Protein AF-A0A950XZK7-F1 (afdb_monomer_lite)

Sequence (138 aa):
MLTFIGFLEELERSHQTVVIPKDEVERLVRRFGPAVRQMGLWRHSTDGSLELSTSNIAAAARLVGDSVLTAAIEELKSPTEFLGVFDRSGCATLQLVEQLGRLNREHFERRVQRFQDTRDPVEADRLWNEISLELFGA

Secondary structure (DSSP, 8-state):
---HHHHHHHHHHTT-EEEEPHHHHHHHHHHH-GGGGGSSEE-TTTT--EEEEHHHHHHHHHHH--HHHHHHHHT-SSGGGHHHHHHH-SHHHHHHHHHHHHHHHHHHHHHHHHHHH---HHHHHHHHHHHHHHHH--

pLDDT: mean 78.77, std 12.73, range [45.28, 95.19]

Radius of gyration: 15.59 Å; chains: 1; bounding box: 36×33×42 Å

Foldseek 3Di:
DADLVRVLVVLLVVQDKQKAFQVLLVVCCVVLNPLLQLLAAQLVVPRRIGIHGSNQLSVLLVVLVDPQLSVQSVPDPDSVSVSVSCVRDDPSVNSSSVSSNVVNVVVLVVLVVCLVPDPDVVSVVVSVVVNCCRVPSD

Structure (mmCIF, N/CA/C/O backbone):
data_AF-A0A950XZK7-F1
#
_entry.id   AF-A0A950XZK7-F1
#
loop_
_atom_site.group_PDB
_atom_site.id
_atom_site.type_symbol
_atom_site.label_atom_id
_atom_site.label_alt_id
_atom_site.label_comp_id
_atom_site.label_asym_id
_atom_site.label_entity_id
_atom_site.label_seq_id
_atom_site.pdbx_PDB_ins_code
_atom_site.Cartn_x
_atom_site.Cartn_y
_atom_site.Cartn_z
_atom_site.occupancy
_atom_site.B_iso_or_equiv
_atom_site.auth_seq_id
_atom_site.auth_comp_id
_atom_site.auth_asym_id
_atom_site.auth_atom_id
_atom_site.pdbx_PDB_model_num
ATOM 1 N N . MET A 1 1 ? -15.809 23.367 -0.367 1.00 45.28 1 MET A N 1
ATOM 2 C CA . MET A 1 1 ? -15.695 22.019 0.224 1.00 45.28 1 MET A CA 1
ATOM 3 C C . MET A 1 1 ? -15.626 21.037 -0.924 1.00 45.28 1 MET A C 1
ATOM 5 O O . MET A 1 1 ? -16.490 21.108 -1.790 1.00 45.28 1 MET A O 1
ATOM 9 N N . LEU A 1 2 ? -14.583 20.213 -0.978 1.00 49.81 2 LEU A N 1
ATOM 10 C CA . LEU A 1 2 ? -14.492 19.113 -1.938 1.00 49.81 2 LEU A CA 1
ATOM 11 C C . LEU A 1 2 ? -15.389 17.969 -1.454 1.00 49.81 2 LEU A C 1
ATOM 13 O O . LEU A 1 2 ? -15.499 17.744 -0.252 1.00 49.81 2 LEU A O 1
ATOM 17 N N . THR A 1 3 ? -16.049 17.281 -2.379 1.00 59.88 3 THR A N 1
ATOM 18 C CA . THR A 1 3 ? -16.722 16.008 -2.088 1.00 59.88 3 THR A CA 1
ATOM 19 C C . THR A 1 3 ? -15.666 14.918 -1.878 1.00 59.88 3 THR A C 1
ATOM 21 O O . THR A 1 3 ? -14.549 15.071 -2.369 1.00 59.88 3 THR A O 1
ATOM 24 N N . PHE A 1 4 ? -15.996 13.802 -1.215 1.00 56.53 4 PHE A N 1
ATOM 25 C CA . PHE A 1 4 ? -15.118 12.620 -1.111 1.00 56.53 4 PHE A CA 1
ATOM 26 C C . PHE A 1 4 ? -14.447 12.263 -2.429 1.00 56.53 4 PHE A C 1
ATOM 28 O O . PHE A 1 4 ? -13.239 12.086 -2.500 1.00 56.53 4 PHE A O 1
ATOM 35 N N . ILE A 1 5 ? -15.240 12.218 -3.498 1.00 58.41 5 ILE A N 1
ATOM 36 C CA . ILE A 1 5 ? -14.757 11.903 -4.837 1.00 58.41 5 ILE A CA 1
ATOM 37 C C . ILE A 1 5 ? -13.725 12.944 -5.288 1.00 58.41 5 ILE A C 1
ATOM 39 O O . ILE A 1 5 ? -12.655 12.546 -5.728 1.00 58.41 5 ILE A O 1
ATOM 43 N N . GLY A 1 6 ? -13.988 14.240 -5.087 1.00 56.84 6 GLY A N 1
ATOM 44 C CA . GLY A 1 6 ? -13.058 15.312 -5.452 1.00 56.84 6 GLY A CA 1
ATOM 45 C C . GLY A 1 6 ? -11.774 15.341 -4.615 1.00 56.84 6 GLY A C 1
ATOM 46 O O . GLY A 1 6 ? -10.699 15.544 -5.165 1.00 56.84 6 GLY A O 1
ATOM 47 N N . PHE A 1 7 ? -11.860 15.089 -3.306 1.00 62.47 7 PHE A N 1
ATOM 48 C CA . PHE A 1 7 ? -10.687 14.996 -2.432 1.00 62.47 7 PHE A CA 1
ATOM 49 C C . PHE A 1 7 ? -9.824 13.775 -2.774 1.00 62.47 7 PHE A C 1
ATOM 51 O O . PHE A 1 7 ? -8.607 13.883 -2.910 1.00 62.47 7 PHE A O 1
ATOM 58 N N . LEU A 1 8 ? -10.456 12.619 -2.986 1.00 57.97 8 LEU A N 1
ATOM 59 C CA . LEU A 1 8 ? -9.758 11.407 -3.400 1.00 57.97 8 LEU A CA 1
ATOM 60 C C . LEU A 1 8 ? -9.138 11.535 -4.796 1.00 57.97 8 LEU A C 1
ATOM 62 O O . LEU A 1 8 ? -8.049 11.019 -5.007 1.00 57.97 8 LEU A O 1
ATOM 66 N N . GLU A 1 9 ? -9.790 12.228 -5.731 1.00 62.16 9 GLU A N 1
ATOM 67 C CA . GLU A 1 9 ? -9.237 12.508 -7.064 1.00 62.16 9 GLU A CA 1
ATOM 68 C C . GLU A 1 9 ? -8.031 13.456 -7.005 1.00 62.16 9 GLU A C 1
ATOM 70 O O . GLU A 1 9 ? -7.076 13.302 -7.767 1.00 62.16 9 GLU A O 1
ATOM 75 N N . GLU A 1 10 ? -8.042 14.431 -6.097 1.00 62.66 10 GLU A N 1
ATOM 76 C CA . GLU A 1 10 ? -6.906 15.328 -5.874 1.00 62.66 10 GLU A CA 1
ATOM 77 C C . GLU A 1 10 ? -5.730 14.595 -5.206 1.00 62.66 10 GLU A C 1
ATOM 79 O O . GLU A 1 10 ? -4.573 14.772 -5.601 1.00 62.66 10 GLU A O 1
ATOM 84 N N . LEU A 1 11 ? -6.018 13.680 -4.276 1.00 58.53 11 LEU A N 1
ATOM 85 C CA . LEU A 1 11 ? -5.012 12.801 -3.683 1.00 58.53 11 LEU A CA 1
ATOM 86 C C . LEU A 1 11 ? -4.449 11.783 -4.679 1.00 58.53 11 LEU A C 1
ATOM 88 O O . LEU A 1 11 ? -3.235 11.596 -4.725 1.00 58.53 11 LEU A O 1
ATOM 92 N N . GLU A 1 12 ? -5.292 11.179 -5.515 1.00 55.12 12 GLU A N 1
ATOM 93 C CA . GLU A 1 12 ? -4.875 10.253 -6.572 1.00 55.12 12 GLU A CA 1
ATOM 94 C C . GLU A 1 12 ? -3.903 10.926 -7.553 1.00 55.12 12 GLU A C 1
ATOM 96 O O . GLU A 1 12 ? -2.909 10.322 -7.955 1.00 55.12 12 GLU A O 1
ATOM 101 N N . ARG A 1 13 ? -4.121 12.210 -7.868 1.00 58.66 13 ARG A N 1
ATOM 102 C CA . ARG A 1 13 ? -3.225 13.004 -8.729 1.00 58.66 13 ARG A CA 1
ATOM 103 C C . ARG A 1 13 ? -1.903 13.392 -8.072 1.00 58.66 13 ARG A C 1
ATOM 105 O O . ARG A 1 13 ? -0.945 13.675 -8.786 1.00 58.66 13 ARG A O 1
ATOM 112 N N . SER A 1 14 ? -1.838 13.439 -6.744 1.00 59.28 14 SER A N 1
ATOM 113 C CA . SER A 1 14 ? -0.641 13.901 -6.028 1.00 59.28 14 SER A CA 1
ATOM 114 C C . SER A 1 14 ? 0.387 12.796 -5.758 1.00 59.28 14 SER A C 1
ATOM 116 O O . SER A 1 14 ? 1.459 13.103 -5.240 1.00 59.28 14 SER A O 1
ATOM 118 N N . HIS A 1 15 ? 0.098 11.534 -6.124 1.00 62.44 15 HIS A N 1
ATOM 119 C CA . HIS A 1 15 ? 0.959 10.363 -5.873 1.00 62.44 15 HIS A CA 1
ATOM 120 C C . HIS A 1 15 ? 1.445 10.255 -4.416 1.00 62.44 15 HIS A C 1
ATOM 122 O O . HIS A 1 15 ? 2.513 9.711 -4.139 1.00 62.44 15 HIS A O 1
ATOM 128 N N . GLN A 1 16 ? 0.676 10.799 -3.475 1.00 72.19 16 GLN A N 1
ATOM 129 C CA . GLN A 1 16 ? 1.068 10.822 -2.075 1.00 72.19 16 GLN A CA 1
ATOM 130 C C . GLN A 1 16 ? 1.039 9.414 -1.484 1.00 72.19 16 GLN A C 1
ATOM 132 O O . GLN A 1 16 ? 0.131 8.622 -1.744 1.00 72.19 16 GLN A O 1
ATOM 137 N N . THR A 1 17 ? 2.032 9.117 -0.653 1.00 78.81 17 THR A N 1
ATOM 138 C CA . THR A 1 17 ? 2.082 7.874 0.108 1.00 78.81 17 THR A CA 1
ATOM 139 C C . THR A 1 17 ? 1.892 8.147 1.593 1.00 78.81 17 THR A C 1
ATOM 141 O O . THR A 1 17 ? 2.267 9.192 2.128 1.00 78.81 17 THR A O 1
ATOM 144 N N . VAL A 1 18 ? 1.239 7.202 2.261 1.00 81.69 18 VAL A N 1
ATOM 145 C CA . VAL A 1 18 ? 1.094 7.153 3.709 1.00 81.69 18 VAL A CA 1
ATOM 146 C C . VAL A 1 18 ? 2.097 6.143 4.234 1.00 81.69 18 VAL A C 1
ATOM 148 O O . VAL A 1 18 ? 2.027 4.968 3.882 1.00 81.69 18 VAL A O 1
ATOM 151 N N . VAL A 1 19 ? 3.016 6.592 5.084 1.00 86.44 19 VAL A N 1
ATOM 152 C CA . VAL A 1 19 ? 3.992 5.715 5.736 1.00 86.44 19 VAL A CA 1
ATOM 153 C C . VAL A 1 19 ? 3.499 5.392 7.140 1.00 86.44 19 VAL A C 1
ATOM 155 O O . VAL A 1 19 ? 3.366 6.278 7.984 1.00 86.44 19 VAL A O 1
ATOM 158 N N . ILE A 1 20 ? 3.230 4.114 7.390 1.00 87.06 20 ILE A N 1
ATOM 159 C CA . ILE A 1 20 ? 2.876 3.594 8.708 1.00 87.06 20 ILE A CA 1
ATOM 160 C C . ILE A 1 20 ? 4.157 3.068 9.367 1.00 87.06 20 ILE A C 1
ATOM 162 O O . ILE A 1 20 ? 4.784 2.156 8.820 1.00 87.06 20 ILE A O 1
ATOM 166 N N . PRO A 1 21 ? 4.569 3.608 10.528 1.00 89.56 21 PRO A N 1
ATOM 167 C CA . PRO A 1 21 ? 5.781 3.166 11.209 1.00 89.56 21 PRO A CA 1
ATOM 168 C C . PRO A 1 21 ? 5.627 1.742 11.758 1.00 89.56 21 PRO A C 1
ATOM 170 O O . PRO A 1 21 ? 4.521 1.298 12.068 1.00 89.56 21 PRO A O 1
ATOM 173 N N . LYS A 1 22 ? 6.749 1.035 11.924 1.00 91.06 22 LYS A N 1
ATOM 174 C CA . LYS A 1 22 ? 6.796 -0.377 12.337 1.00 91.06 22 LYS A CA 1
ATOM 175 C C . LYS A 1 22 ? 5.931 -0.711 13.549 1.00 91.06 22 LYS A C 1
ATOM 177 O O . LYS A 1 22 ? 5.184 -1.684 13.499 1.00 91.06 22 LYS A O 1
ATOM 182 N N . ASP A 1 23 ? 6.009 0.087 14.610 1.00 89.94 23 ASP A N 1
ATOM 183 C CA . ASP A 1 23 ? 5.258 -0.177 15.843 1.00 89.94 23 ASP A CA 1
ATOM 184 C C . ASP A 1 23 ? 3.744 -0.185 15.584 1.00 89.94 23 ASP A C 1
ATOM 186 O O . ASP A 1 23 ? 3.018 -1.048 16.080 1.00 89.94 23 ASP A O 1
ATOM 190 N N . GLU A 1 24 ? 3.268 0.719 14.725 1.00 88.06 24 GLU A N 1
ATOM 191 C CA . GLU A 1 24 ? 1.869 0.778 14.301 1.00 88.06 24 GLU A CA 1
ATOM 192 C C . GLU A 1 24 ? 1.508 -0.377 13.363 1.00 88.06 24 GLU A C 1
ATOM 194 O O . GLU A 1 24 ? 0.455 -0.994 13.530 1.00 88.06 24 GLU A O 1
ATOM 199 N N . VAL A 1 25 ? 2.397 -0.761 12.439 1.00 89.75 25 VAL A N 1
ATOM 200 C CA . VAL A 1 25 ? 2.205 -1.966 11.613 1.00 89.75 25 VAL A CA 1
ATOM 201 C C . VAL A 1 25 ? 2.040 -3.201 12.499 1.00 89.75 25 VAL A C 1
ATOM 203 O O . VAL A 1 25 ? 1.126 -3.997 12.288 1.00 89.75 25 VAL A O 1
ATOM 206 N N . GLU A 1 26 ? 2.880 -3.371 13.519 1.00 91.31 26 GLU A N 1
ATOM 207 C CA . GLU A 1 26 ? 2.787 -4.497 14.448 1.00 91.31 26 GLU A CA 1
ATOM 208 C C . GLU A 1 26 ? 1.498 -4.466 15.274 1.00 91.31 26 GLU A C 1
ATOM 210 O O . GLU A 1 26 ? 0.865 -5.512 15.455 1.00 91.31 26 GLU A O 1
ATOM 215 N N . ARG A 1 27 ? 1.067 -3.285 15.736 1.00 89.50 27 ARG A N 1
ATOM 216 C CA . ARG A 1 27 ? -0.230 -3.117 16.411 1.00 89.50 27 ARG A CA 1
ATOM 217 C C . ARG A 1 27 ? -1.390 -3.534 15.509 1.00 89.50 27 ARG A C 1
ATOM 219 O O . ARG A 1 27 ? -2.251 -4.301 15.944 1.00 89.50 27 ARG A O 1
ATOM 226 N N . LEU A 1 28 ? -1.398 -3.077 14.258 1.00 87.69 28 LEU A N 1
ATOM 227 C CA . LEU A 1 28 ? -2.425 -3.424 13.279 1.00 87.69 28 LEU A CA 1
ATOM 228 C C . LEU A 1 28 ? -2.402 -4.922 12.952 1.00 87.69 28 LEU A C 1
ATOM 230 O O . LEU A 1 28 ? -3.458 -5.547 12.930 1.00 87.69 28 LEU A O 1
ATOM 234 N N . VAL A 1 29 ? -1.223 -5.533 12.792 1.00 91.00 29 VAL A N 1
ATOM 235 C CA . VAL A 1 29 ? -1.084 -6.982 12.558 1.00 91.00 29 VAL A CA 1
ATOM 236 C C . VAL A 1 29 ? -1.633 -7.799 13.727 1.00 91.00 29 VAL A C 1
ATOM 238 O O . VAL A 1 29 ? -2.308 -8.803 13.505 1.00 91.00 29 VAL A O 1
ATOM 241 N N . ARG A 1 30 ? -1.393 -7.380 14.976 1.00 90.25 30 ARG A N 1
ATOM 242 C CA . ARG A 1 30 ? -1.962 -8.060 16.155 1.00 90.25 30 ARG A CA 1
ATOM 243 C C . ARG A 1 30 ? -3.489 -7.987 16.189 1.00 90.25 30 ARG A C 1
ATOM 245 O O . ARG A 1 30 ? -4.118 -8.907 16.700 1.00 90.25 30 ARG A O 1
ATOM 252 N N . ARG A 1 31 ? -4.075 -6.904 15.670 1.00 86.50 31 ARG A N 1
ATOM 253 C CA . ARG A 1 31 ? -5.522 -6.646 15.715 1.00 86.50 31 ARG A CA 1
ATOM 254 C C . ARG A 1 31 ? -6.288 -7.238 14.531 1.00 86.50 31 ARG A C 1
ATOM 256 O O . ARG A 1 31 ? -7.365 -7.787 14.730 1.00 86.50 31 ARG A O 1
ATOM 263 N N . PHE A 1 32 ? -5.749 -7.114 13.322 1.00 84.75 32 PHE A N 1
ATOM 264 C CA . PHE A 1 32 ? -6.426 -7.452 12.062 1.00 84.75 32 PHE A CA 1
ATOM 265 C C . PHE A 1 32 ? -5.767 -8.620 11.315 1.00 84.75 32 PHE A C 1
ATOM 267 O O . PHE A 1 32 ? -6.266 -9.062 10.284 1.00 84.75 32 PHE A O 1
ATOM 274 N N . GLY A 1 33 ? -4.661 -9.147 11.841 1.00 89.12 33 GLY A N 1
ATOM 275 C CA . GLY A 1 33 ? -3.943 -10.277 11.269 1.00 89.12 33 GLY A CA 1
ATOM 276 C C . GLY A 1 33 ? -2.843 -9.883 10.274 1.00 89.12 33 GLY A C 1
ATOM 277 O O . GLY A 1 33 ? -2.612 -8.707 9.984 1.00 89.12 33 GLY A O 1
ATOM 278 N N . PRO A 1 34 ? -2.124 -10.879 9.726 1.00 91.12 34 PRO A N 1
ATOM 279 C CA . PRO A 1 34 ? -0.940 -10.656 8.894 1.00 91.12 34 PRO A CA 1
ATOM 280 C C . PRO A 1 34 ? -1.233 -9.973 7.549 1.00 91.12 34 PRO A C 1
ATOM 282 O O . PRO A 1 34 ? -0.312 -9.412 6.957 1.00 91.12 34 PRO A O 1
ATOM 285 N N . ALA A 1 35 ? -2.491 -9.972 7.090 1.00 88.81 35 ALA A N 1
ATOM 286 C CA . ALA A 1 35 ? -2.918 -9.336 5.840 1.00 88.81 35 ALA A CA 1
ATOM 287 C C . ALA A 1 35 ? -2.623 -7.825 5.795 1.00 88.81 35 ALA A C 1
ATOM 289 O O . ALA A 1 35 ? -2.421 -7.273 4.719 1.00 88.81 35 ALA A O 1
ATOM 290 N N . VAL A 1 36 ? -2.489 -7.172 6.955 1.00 89.06 36 VAL A N 1
ATOM 291 C CA . VAL A 1 36 ? -2.057 -5.768 7.069 1.00 89.06 36 VAL A CA 1
ATOM 292 C C . VAL A 1 36 ? -0.755 -5.511 6.302 1.00 89.06 36 VAL A C 1
ATOM 294 O O . VAL A 1 36 ? -0.630 -4.504 5.616 1.00 89.06 36 VAL A O 1
ATOM 297 N N . ARG A 1 37 ? 0.206 -6.441 6.334 1.00 91.12 37 ARG A N 1
ATOM 298 C CA . ARG A 1 37 ? 1.495 -6.283 5.634 1.00 91.12 37 ARG A CA 1
ATOM 299 C C . ARG A 1 37 ? 1.375 -6.347 4.112 1.00 91.12 37 ARG A C 1
ATOM 301 O O . ARG A 1 37 ? 2.327 -6.013 3.425 1.00 91.12 37 ARG A O 1
ATOM 308 N N . GLN A 1 38 ? 0.234 -6.794 3.592 1.00 89.88 38 GLN A N 1
AT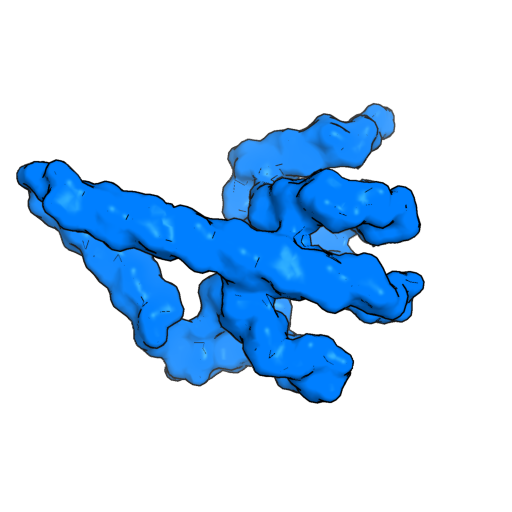OM 309 C CA . GLN A 1 38 ? -0.018 -6.921 2.157 1.00 89.88 38 GLN A CA 1
ATOM 310 C C . GLN A 1 38 ? -0.728 -5.695 1.576 1.00 89.88 38 GLN A C 1
ATOM 312 O O . GLN A 1 38 ? -0.876 -5.609 0.363 1.00 89.88 38 GLN A O 1
ATOM 317 N N . MET A 1 39 ? -1.161 -4.746 2.416 1.00 89.69 39 MET A N 1
ATOM 318 C CA . MET A 1 39 ? -1.903 -3.556 1.982 1.00 89.69 39 MET A CA 1
ATOM 319 C C . MET A 1 39 ? -1.091 -2.618 1.071 1.00 89.69 39 MET A C 1
ATOM 321 O O . MET A 1 39 ? -1.676 -1.783 0.383 1.00 89.69 39 MET A O 1
ATOM 325 N N . GLY A 1 40 ? 0.238 -2.735 1.077 1.00 89.06 40 GLY A N 1
ATOM 326 C CA . GLY A 1 40 ? 1.158 -1.928 0.279 1.00 89.06 40 GLY A CA 1
ATOM 327 C C . GLY A 1 40 ? 2.597 -2.420 0.406 1.00 89.06 40 GLY A C 1
ATOM 328 O O . GLY A 1 40 ? 2.831 -3.589 0.716 1.00 89.06 40 GLY A O 1
ATOM 329 N N . LEU A 1 41 ? 3.562 -1.526 0.192 1.00 89.56 41 LEU A N 1
ATOM 330 C CA . LEU A 1 41 ? 4.983 -1.863 0.221 1.00 89.56 41 LEU A CA 1
ATOM 331 C C . LEU A 1 41 ? 5.467 -2.016 1.667 1.00 89.56 41 LEU A C 1
ATOM 333 O O . LEU A 1 41 ? 5.657 -1.032 2.384 1.00 89.56 41 LEU A O 1
ATOM 337 N N . TRP A 1 42 ? 5.680 -3.259 2.097 1.00 89.94 42 TRP A N 1
ATOM 338 C CA . TRP A 1 42 ? 6.197 -3.555 3.430 1.00 89.94 42 TRP A CA 1
ATOM 339 C C . TRP A 1 42 ? 7.727 -3.625 3.442 1.00 89.94 42 TRP A C 1
ATOM 341 O O . TRP A 1 42 ? 8.345 -4.567 2.938 1.00 89.94 42 TRP A O 1
ATOM 351 N N . ARG A 1 43 ? 8.346 -2.643 4.098 1.00 87.62 43 ARG A N 1
ATOM 352 C CA . ARG A 1 43 ? 9.797 -2.469 4.225 1.00 87.62 43 ARG A CA 1
ATOM 353 C C . ARG A 1 43 ? 10.400 -3.349 5.324 1.00 87.62 43 A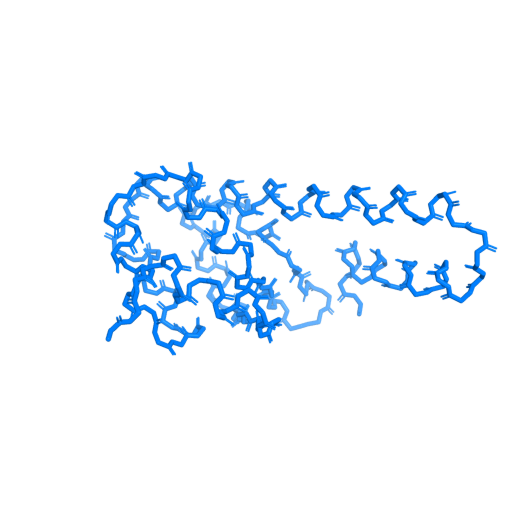RG A C 1
ATOM 355 O O . ARG A 1 43 ? 11.091 -2.883 6.226 1.00 87.62 43 ARG A O 1
ATOM 362 N N . HIS A 1 44 ? 10.123 -4.649 5.268 1.00 82.12 44 HIS A N 1
ATOM 363 C CA . HIS A 1 44 ? 10.508 -5.606 6.312 1.00 82.12 44 HIS A CA 1
ATOM 364 C C . HIS A 1 44 ? 12.023 -5.728 6.538 1.00 82.12 44 HIS A C 1
ATOM 366 O O . HIS A 1 44 ? 12.440 -6.014 7.659 1.00 82.12 44 HIS A O 1
ATOM 372 N N . SER A 1 45 ? 12.827 -5.502 5.496 1.00 80.69 45 SER A N 1
ATOM 373 C CA . SER A 1 45 ? 14.293 -5.600 5.534 1.00 80.69 45 SER A CA 1
ATOM 374 C C . SER A 1 45 ? 14.990 -4.320 6.007 1.00 80.69 45 SER A C 1
ATOM 376 O O . SER A 1 45 ? 16.199 -4.339 6.227 1.00 80.69 45 SER A O 1
ATOM 378 N N . THR A 1 46 ? 14.255 -3.215 6.170 1.00 82.94 46 THR A N 1
ATOM 379 C CA . THR A 1 46 ? 14.809 -1.928 6.611 1.00 82.94 46 THR A CA 1
ATOM 380 C C . THR A 1 46 ? 14.193 -1.499 7.942 1.00 82.94 46 THR A C 1
ATOM 382 O O . THR A 1 46 ? 14.541 -2.046 8.987 1.00 82.94 46 THR A O 1
ATOM 385 N N . ASP A 1 47 ? 13.283 -0.530 7.939 1.00 87.25 47 ASP A N 1
ATOM 386 C CA . ASP A 1 47 ? 12.699 0.037 9.156 1.00 87.25 47 ASP A CA 1
ATOM 387 C C . ASP A 1 47 ? 11.429 -0.692 9.621 1.00 87.25 47 ASP A C 1
ATOM 389 O O . ASP A 1 47 ? 10.948 -0.436 10.723 1.00 87.25 47 ASP A O 1
ATOM 393 N N . GLY A 1 48 ? 10.906 -1.630 8.827 1.00 87.44 48 GLY A N 1
ATOM 394 C CA . GLY A 1 48 ? 9.670 -2.360 9.104 1.00 87.44 48 GLY A CA 1
ATOM 395 C C . GLY A 1 48 ? 8.397 -1.553 8.842 1.00 87.44 48 GLY A C 1
ATOM 396 O O . GLY A 1 48 ? 7.319 -2.010 9.231 1.00 87.44 48 GLY A O 1
ATOM 397 N N . SER A 1 49 ? 8.508 -0.381 8.209 1.00 90.25 49 SER A N 1
ATOM 398 C CA . SER A 1 49 ? 7.371 0.462 7.846 1.00 90.25 49 SER A CA 1
ATOM 399 C C . SER A 1 49 ? 6.532 -0.146 6.721 1.00 90.25 49 SER A C 1
ATOM 401 O O . SER A 1 49 ? 6.966 -1.030 5.976 1.00 90.25 49 SER A O 1
ATOM 403 N N . LEU A 1 50 ? 5.290 0.315 6.618 1.00 89.44 50 LEU A N 1
ATOM 404 C CA . LEU A 1 50 ? 4.374 -0.038 5.543 1.00 89.44 50 LEU A CA 1
ATOM 405 C C . LEU A 1 50 ? 3.979 1.229 4.794 1.00 89.44 50 LEU A C 1
ATOM 407 O O . LEU A 1 50 ? 3.404 2.146 5.377 1.00 89.44 50 LEU A O 1
ATOM 411 N N . GLU A 1 51 ? 4.273 1.259 3.503 1.00 89.38 51 GLU A N 1
ATOM 412 C CA . GLU A 1 51 ? 3.965 2.382 2.630 1.00 89.38 51 GLU A CA 1
ATOM 413 C C . GLU A 1 51 ? 2.712 2.077 1.797 1.00 89.38 51 GLU A C 1
ATOM 415 O O . GLU A 1 51 ? 2.637 1.070 1.090 1.00 89.38 51 GLU A O 1
ATOM 420 N N . LEU A 1 52 ? 1.706 2.945 1.901 1.00 85.44 52 LEU A N 1
ATOM 421 C CA . LEU A 1 52 ? 0.412 2.810 1.235 1.00 85.44 52 LEU A CA 1
ATOM 422 C C . LEU A 1 52 ? 0.195 3.967 0.265 1.00 85.44 52 LEU A C 1
ATOM 424 O O . LEU A 1 52 ? 0.342 5.127 0.640 1.00 85.44 52 LEU A O 1
ATOM 428 N N . SER A 1 53 ? -0.233 3.674 -0.961 1.00 82.88 53 SER A N 1
ATOM 429 C CA . SER A 1 53 ? -0.664 4.729 -1.883 1.00 82.88 53 SER A CA 1
ATOM 430 C C . SER A 1 53 ? -2.017 5.298 -1.456 1.00 82.88 53 SER A C 1
ATOM 432 O O . SER A 1 53 ? -2.973 4.538 -1.261 1.00 82.88 53 SER A O 1
ATOM 434 N N . THR A 1 54 ? -2.144 6.625 -1.399 1.00 76.94 54 THR A N 1
ATOM 435 C CA . THR A 1 54 ? -3.440 7.286 -1.170 1.00 76.94 54 THR A CA 1
ATOM 436 C C . THR A 1 54 ? -4.458 6.935 -2.254 1.00 76.94 54 THR A C 1
ATOM 438 O O . THR A 1 54 ? -5.636 6.771 -1.942 1.00 76.94 54 THR A O 1
ATOM 441 N N . SER A 1 55 ? -4.019 6.707 -3.498 1.00 76.75 55 SER A N 1
ATOM 442 C CA . SER A 1 55 ? -4.890 6.241 -4.587 1.00 76.75 55 SER A CA 1
ATOM 443 C C . SER A 1 55 ? -5.483 4.854 -4.310 1.00 76.75 55 SER A C 1
ATOM 445 O O . SER A 1 55 ? -6.641 4.589 -4.630 1.00 76.75 55 SER A O 1
ATOM 447 N N . ASN A 1 56 ? -4.721 3.964 -3.669 1.00 82.56 56 ASN A N 1
ATOM 448 C CA . ASN A 1 56 ? -5.207 2.633 -3.310 1.00 82.56 56 ASN A CA 1
ATOM 449 C C . ASN A 1 56 ? -6.139 2.700 -2.103 1.00 82.56 56 ASN A C 1
ATOM 451 O O . ASN A 1 56 ? -7.138 1.989 -2.083 1.00 82.56 56 ASN A O 1
ATOM 455 N N . ILE A 1 57 ? -5.867 3.586 -1.140 1.00 80.12 57 ILE A N 1
ATOM 456 C CA . ILE A 1 57 ? -6.779 3.869 -0.021 1.00 80.12 57 ILE A CA 1
ATOM 457 C C . ILE A 1 57 ? -8.122 4.380 -0.553 1.00 80.12 57 ILE A C 1
ATOM 459 O O . ILE A 1 57 ? -9.170 3.855 -0.181 1.00 80.12 57 ILE A O 1
ATOM 463 N N . ALA A 1 58 ? -8.086 5.341 -1.477 1.00 76.00 58 ALA A N 1
ATOM 464 C CA . ALA A 1 58 ? -9.253 5.890 -2.156 1.00 76.00 58 ALA A CA 1
ATOM 465 C C . ALA A 1 58 ? -10.086 4.803 -2.852 1.00 76.00 58 ALA A C 1
ATOM 467 O O . ALA A 1 58 ? -11.295 4.688 -2.637 1.00 76.00 58 ALA A O 1
ATOM 468 N N . ALA A 1 59 ? -9.432 3.990 -3.684 1.00 78.25 59 ALA A N 1
ATOM 469 C CA . ALA A 1 59 ? -10.081 2.925 -4.432 1.00 78.25 59 ALA A CA 1
ATOM 470 C C . ALA A 1 59 ? -10.643 1.836 -3.505 1.00 78.25 59 ALA A C 1
ATOM 472 O O . ALA A 1 59 ? -11.788 1.420 -3.675 1.00 78.25 59 ALA A O 1
ATOM 473 N N . ALA A 1 60 ? -9.884 1.419 -2.488 1.00 81.50 60 ALA A N 1
ATOM 474 C CA . ALA A 1 60 ? -10.326 0.432 -1.511 1.00 81.50 60 ALA A CA 1
ATOM 475 C C . ALA A 1 60 ? -11.545 0.929 -0.722 1.00 81.50 60 ALA A C 1
ATOM 477 O O . ALA A 1 60 ? -12.518 0.196 -0.578 1.00 81.50 60 ALA A O 1
ATOM 478 N N . ALA A 1 61 ? -11.546 2.191 -0.290 1.00 75.81 61 ALA A N 1
ATOM 479 C CA . ALA A 1 61 ? -12.674 2.799 0.409 1.00 75.81 61 ALA A CA 1
ATOM 480 C C . ALA A 1 61 ? -13.957 2.810 -0.434 1.00 75.81 61 ALA A C 1
ATOM 482 O O . ALA A 1 61 ? -15.020 2.417 0.050 1.00 75.81 61 ALA A O 1
ATOM 483 N N . ARG A 1 62 ? -13.850 3.187 -1.718 1.00 74.88 62 ARG A N 1
ATOM 484 C CA . ARG A 1 62 ? -14.977 3.138 -2.668 1.00 74.88 62 ARG A CA 1
ATOM 485 C C . ARG A 1 62 ? -15.530 1.720 -2.830 1.00 74.88 62 ARG A C 1
ATOM 487 O O . ARG A 1 62 ? -16.737 1.559 -2.972 1.00 74.88 62 ARG A O 1
ATOM 494 N N . LEU A 1 63 ? -14.663 0.706 -2.800 1.00 79.62 63 LEU A N 1
ATOM 495 C CA . LEU A 1 63 ? -15.044 -0.704 -2.930 1.00 79.62 63 LEU A CA 1
ATOM 496 C C . LEU A 1 63 ? -15.711 -1.269 -1.671 1.00 79.62 63 LEU A C 1
ATOM 498 O O . LEU A 1 63 ? -16.557 -2.151 -1.791 1.00 79.62 63 LEU A O 1
ATOM 502 N N . VAL A 1 64 ? -15.343 -0.779 -0.484 1.00 77.25 64 VAL A N 1
ATOM 503 C CA . VAL A 1 64 ? -15.978 -1.187 0.779 1.00 77.25 64 VAL A CA 1
ATOM 504 C C . VAL A 1 64 ? -17.409 -0.647 0.875 1.00 77.25 64 VAL A C 1
ATOM 506 O O . VAL A 1 64 ? -18.282 -1.332 1.399 1.00 77.25 64 VAL A O 1
ATOM 509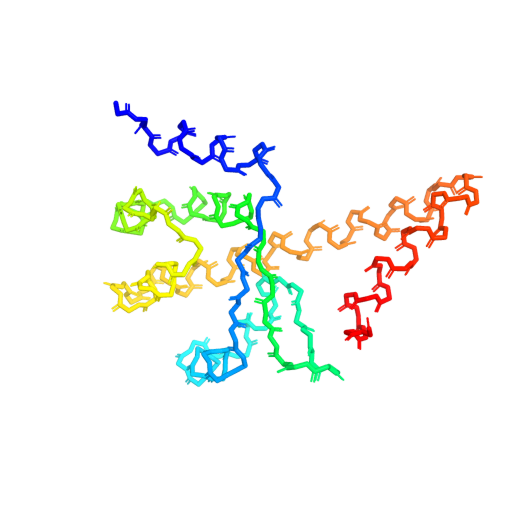 N N . GLY A 1 65 ? -17.678 0.552 0.344 1.00 69.06 65 GLY A N 1
ATOM 510 C CA . GLY A 1 65 ? -19.038 1.107 0.270 1.00 69.06 65 GLY A CA 1
ATOM 511 C C . GLY A 1 65 ? -19.675 1.426 1.631 1.00 69.06 65 GLY A C 1
ATOM 512 O O . GLY A 1 65 ? -20.884 1.638 1.707 1.00 69.06 65 GLY A O 1
ATOM 513 N N . ASP A 1 66 ? -18.879 1.461 2.702 1.00 70.06 66 ASP A N 1
ATOM 514 C CA . ASP A 1 66 ? -19.327 1.777 4.057 1.00 70.06 66 ASP A CA 1
ATOM 515 C C . ASP A 1 66 ? -19.299 3.297 4.282 1.00 70.06 66 ASP A C 1
ATOM 517 O O . ASP A 1 66 ? -18.267 3.954 4.111 1.00 70.06 66 ASP A O 1
ATOM 521 N N . SER A 1 67 ? -20.440 3.873 4.665 1.00 66.69 67 SER A N 1
ATOM 522 C CA . SER A 1 67 ? -20.592 5.319 4.857 1.00 66.69 67 SER A CA 1
ATOM 523 C C . SER A 1 67 ? -19.810 5.865 6.056 1.00 66.69 67 SER A C 1
ATOM 525 O O . SER A 1 67 ? -19.401 7.022 6.030 1.00 66.69 67 SER A O 1
ATOM 527 N N . VAL A 1 68 ? -19.585 5.056 7.098 1.00 64.12 68 VAL A N 1
ATOM 528 C CA . VAL A 1 68 ? -18.789 5.435 8.279 1.00 64.12 68 VAL A CA 1
ATOM 529 C C . VAL A 1 68 ? -17.311 5.468 7.915 1.00 64.12 68 VAL A C 1
ATOM 531 O O . VAL A 1 68 ? -16.610 6.415 8.266 1.00 64.12 68 VAL A O 1
ATOM 534 N N . LEU A 1 69 ? -16.851 4.475 7.152 1.00 65.38 69 LEU A N 1
ATOM 535 C CA . LEU A 1 69 ? -15.491 4.455 6.622 1.00 65.38 69 LEU A CA 1
ATOM 536 C C . LEU A 1 69 ? -15.259 5.607 5.638 1.00 65.38 69 LEU A C 1
ATOM 538 O O . LEU A 1 69 ? -14.231 6.273 5.692 1.00 65.38 69 LEU A O 1
ATOM 542 N N . THR A 1 70 ? -16.242 5.870 4.778 1.00 65.62 70 THR A N 1
ATOM 543 C CA . THR A 1 70 ? -16.215 6.982 3.824 1.00 65.62 70 THR A CA 1
ATOM 544 C C . THR A 1 70 ? -16.099 8.318 4.554 1.00 65.62 70 THR A C 1
ATOM 546 O O . THR A 1 70 ? -15.190 9.082 4.252 1.00 65.62 70 THR A O 1
ATOM 549 N N . ALA A 1 71 ? -16.921 8.562 5.581 1.00 63.78 71 ALA A N 1
ATOM 550 C CA . ALA A 1 71 ? -16.849 9.780 6.390 1.00 63.78 71 ALA A CA 1
ATOM 551 C C . ALA A 1 71 ? -15.516 9.904 7.151 1.00 63.78 71 ALA A C 1
ATOM 553 O O . ALA A 1 71 ? -14.910 10.972 7.178 1.00 63.78 71 ALA A O 1
ATOM 554 N N . ALA A 1 72 ? -15.008 8.805 7.721 1.00 64.81 72 ALA A N 1
ATOM 555 C CA . ALA A 1 72 ? -13.707 8.798 8.388 1.00 64.81 72 ALA A CA 1
ATOM 556 C C . ALA A 1 72 ? -12.552 9.115 7.423 1.00 64.81 72 ALA A C 1
ATOM 558 O O . ALA A 1 72 ? -11.564 9.710 7.844 1.00 64.81 72 ALA A O 1
ATOM 559 N N . ILE A 1 73 ? -12.680 8.738 6.146 1.00 65.50 73 ILE A N 1
ATOM 560 C CA . ILE A 1 73 ? -11.702 9.028 5.093 1.00 65.50 73 ILE A CA 1
ATOM 561 C C . ILE A 1 73 ? -11.868 10.451 4.534 1.00 65.50 73 ILE A C 1
ATOM 563 O O . ILE A 1 73 ? -10.869 11.095 4.235 1.00 65.50 73 ILE A O 1
ATOM 567 N N . GLU A 1 74 ? -13.094 10.976 4.440 1.00 63.59 74 GLU A N 1
ATOM 568 C CA . GLU A 1 74 ? -13.370 12.385 4.097 1.00 63.59 74 GLU A CA 1
ATOM 569 C C . GLU A 1 74 ? -12.778 13.368 5.117 1.00 63.59 74 GLU A C 1
ATOM 571 O O . GLU A 1 74 ? -12.395 14.484 4.764 1.00 63.59 74 GLU A O 1
ATOM 576 N N . GLU A 1 75 ? -12.698 12.964 6.385 1.00 62.72 75 GLU A N 1
ATOM 577 C CA . GLU A 1 75 ? -12.093 13.764 7.451 1.00 62.72 75 GLU A CA 1
ATOM 578 C C . GLU A 1 75 ? -10.557 13.752 7.432 1.00 62.72 75 GLU A C 1
ATOM 580 O O . GLU A 1 75 ? -9.944 14.554 8.141 1.00 62.72 75 GLU A O 1
ATOM 585 N N . LEU A 1 76 ? -9.926 12.885 6.628 1.00 64.31 76 LEU A N 1
ATOM 586 C CA . LEU A 1 76 ? -8.470 12.819 6.524 1.00 64.31 76 LEU A CA 1
ATOM 587 C C . LEU A 1 76 ? -7.948 14.063 5.820 1.00 64.31 76 LEU A C 1
ATOM 589 O O . LEU A 1 76 ? -8.129 14.245 4.625 1.00 64.31 76 LEU A O 1
ATOM 593 N N . LYS A 1 77 ? -7.241 14.913 6.554 1.00 58.53 77 LYS A N 1
ATOM 594 C CA . LYS A 1 77 ? -6.478 16.041 6.009 1.00 58.53 77 LYS A CA 1
ATOM 595 C C . LYS A 1 77 ? -4.999 15.697 5.867 1.00 58.53 77 LYS A C 1
ATOM 597 O O . LYS A 1 77 ? -4.249 16.465 5.269 1.00 58.53 77 LYS A O 1
ATOM 602 N N . SER A 1 78 ? -4.575 14.559 6.418 1.00 57.59 78 SER A N 1
ATOM 603 C CA . SER A 1 78 ? -3.197 14.088 6.391 1.00 57.59 78 SER A CA 1
ATOM 604 C C . SER A 1 78 ? -3.081 12.555 6.326 1.00 57.59 78 SER A C 1
ATOM 606 O O . SER A 1 78 ? -3.922 11.840 6.878 1.00 57.59 78 SER A O 1
ATOM 608 N N . PRO A 1 79 ? -1.981 12.038 5.746 1.00 53.91 79 PRO A N 1
ATOM 609 C CA . PRO A 1 79 ? -1.577 10.631 5.829 1.00 53.91 79 PRO A CA 1
ATOM 610 C C . PRO A 1 79 ? -1.605 10.042 7.246 1.00 53.91 79 PRO A C 1
ATOM 612 O O . PRO A 1 79 ? -2.019 8.908 7.452 1.00 53.91 79 PRO A O 1
ATOM 615 N N . THR A 1 80 ? -1.195 10.821 8.243 1.00 58.84 80 THR A N 1
ATOM 616 C CA . THR A 1 80 ? -1.125 10.406 9.651 1.00 58.84 80 THR A CA 1
ATOM 617 C C . THR A 1 80 ? -2.489 10.171 10.294 1.00 58.84 80 THR A C 1
ATOM 619 O O . THR A 1 80 ? -2.603 9.342 11.195 1.00 58.84 80 THR A O 1
ATOM 622 N N . GLU A 1 81 ? -3.542 10.842 9.825 1.00 65.19 81 GLU A N 1
ATOM 623 C CA . GLU A 1 81 ? -4.901 10.645 10.343 1.00 65.19 81 GLU A CA 1
ATOM 624 C C . GLU A 1 81 ? -5.520 9.321 9.860 1.00 65.19 81 GLU A C 1
ATOM 626 O O . GLU A 1 81 ? -6.476 8.841 10.469 1.00 65.19 81 GLU A O 1
ATOM 631 N N . PHE A 1 82 ? -4.948 8.684 8.824 1.00 68.44 82 PHE A N 1
ATOM 632 C CA . PHE A 1 82 ? -5.425 7.408 8.277 1.00 68.44 82 PHE A CA 1
ATOM 633 C C . PHE A 1 82 ? -5.429 6.291 9.327 1.00 68.44 82 PHE A C 1
ATOM 635 O O . PHE A 1 82 ? -6.325 5.450 9.340 1.00 68.44 82 PHE A O 1
ATOM 642 N N . LEU A 1 83 ? -4.485 6.314 10.272 1.00 70.75 83 LEU A N 1
ATOM 643 C CA . LEU A 1 83 ? -4.460 5.359 11.383 1.00 70.75 83 LEU A CA 1
ATOM 644 C C . LEU A 1 83 ? -5.707 5.467 12.271 1.00 70.75 83 LEU A C 1
ATOM 646 O O . LEU A 1 83 ? -6.210 4.453 12.750 1.00 70.75 83 LEU A O 1
ATOM 650 N N . GLY A 1 84 ? -6.271 6.670 12.405 1.00 69.38 84 GLY A N 1
ATOM 651 C CA . GLY A 1 84 ? -7.513 6.900 13.140 1.00 69.38 84 GLY A CA 1
ATOM 652 C C . GLY A 1 84 ? -8.731 6.213 12.515 1.00 69.38 84 GLY A C 1
ATOM 653 O O . GLY A 1 84 ? -9.703 5.946 13.219 1.00 69.38 84 GLY A O 1
ATOM 654 N N . VAL A 1 85 ? -8.682 5.863 11.225 1.00 71.31 85 VAL A N 1
ATOM 655 C CA . VAL A 1 85 ? -9.752 5.116 10.543 1.00 71.31 85 VAL A CA 1
ATOM 656 C C . VAL A 1 85 ? -9.871 3.693 11.104 1.00 71.31 85 VAL A C 1
ATOM 658 O O . VAL A 1 85 ? -10.985 3.210 11.318 1.00 71.31 85 VAL A O 1
ATOM 661 N N . PHE A 1 86 ? -8.740 3.059 11.435 1.00 69.75 86 PHE A N 1
ATOM 662 C CA . PHE A 1 86 ? -8.697 1.704 12.004 1.00 69.75 86 PHE A CA 1
ATOM 663 C C . PHE A 1 86 ? -9.245 1.635 13.434 1.00 69.75 86 PHE A C 1
ATOM 665 O O . PHE A 1 86 ? -9.669 0.570 13.892 1.00 69.75 86 PHE A O 1
ATOM 672 N N . ASP A 1 87 ? -9.255 2.761 14.145 1.00 69.75 87 ASP A N 1
ATOM 673 C CA . ASP A 1 87 ? -9.777 2.840 15.506 1.00 69.75 87 ASP A CA 1
ATOM 674 C C . ASP A 1 87 ? -11.286 3.097 15.557 1.00 69.75 87 ASP A C 1
ATOM 676 O O . ASP A 1 87 ? -11.935 2.695 16.523 1.00 69.75 87 ASP A O 1
ATOM 680 N N . ARG A 1 88 ? -11.861 3.704 14.510 1.00 64.50 88 ARG A N 1
ATOM 681 C CA . ARG A 1 88 ? -13.264 4.150 14.491 1.00 64.50 88 ARG A CA 1
ATOM 682 C C . ARG A 1 88 ? -14.269 3.092 14.022 1.00 64.50 88 ARG A C 1
ATOM 684 O O . ARG A 1 88 ? -15.444 3.205 14.361 1.00 64.50 88 ARG A O 1
ATOM 691 N N . SER A 1 89 ? -13.838 2.058 13.294 1.00 55.81 89 SER A N 1
ATOM 692 C CA . SER A 1 89 ? -14.762 1.133 12.613 1.00 55.81 89 SER A CA 1
ATOM 693 C C . SER A 1 89 ? -14.302 -0.320 12.750 1.00 55.81 89 SER A C 1
ATOM 695 O O . SER A 1 89 ? -13.158 -0.639 12.451 1.00 55.81 89 SER A O 1
ATOM 697 N N . GLY A 1 90 ? -15.170 -1.230 13.200 1.00 62.97 90 GLY A N 1
ATOM 698 C CA . GLY A 1 90 ? -14.842 -2.657 13.335 1.00 62.97 90 GLY A CA 1
ATOM 699 C C . GLY A 1 90 ? -14.741 -3.386 11.985 1.00 62.97 90 GLY A C 1
ATOM 700 O O . GLY A 1 90 ? -13.666 -3.505 11.406 1.00 62.97 90 GLY A O 1
ATOM 701 N N . CYS A 1 91 ? -15.869 -3.899 11.482 1.00 57.75 91 CYS A N 1
ATOM 702 C CA . CYS A 1 91 ? -15.920 -4.808 10.325 1.00 57.75 91 CYS A CA 1
ATOM 703 C C . CYS A 1 91 ? -15.481 -4.163 8.991 1.00 57.75 91 CYS A C 1
ATOM 705 O O . CYS A 1 91 ? -14.773 -4.798 8.212 1.00 57.75 91 CYS A O 1
ATOM 707 N N . ALA A 1 92 ? -15.800 -2.883 8.767 1.00 67.81 92 ALA A N 1
ATOM 708 C CA . ALA A 1 92 ? -15.394 -2.141 7.565 1.00 67.81 92 ALA A CA 1
ATOM 709 C C . ALA A 1 92 ? -13.866 -1.996 7.428 1.00 67.81 92 ALA A C 1
ATOM 711 O O . ALA A 1 92 ? -13.338 -1.929 6.321 1.00 67.81 92 ALA A O 1
ATOM 712 N N . THR A 1 93 ? -13.138 -2.007 8.547 1.00 75.00 93 THR A N 1
ATOM 713 C CA . THR A 1 93 ? -11.673 -1.932 8.552 1.00 75.00 93 THR A CA 1
ATOM 714 C C . THR A 1 93 ? -11.036 -3.223 8.053 1.00 75.00 93 THR A C 1
ATOM 716 O O . THR A 1 93 ? -10.061 -3.172 7.311 1.00 75.00 93 THR A O 1
ATOM 719 N N . LEU A 1 94 ? -11.600 -4.386 8.395 1.00 80.44 94 LEU A N 1
ATOM 720 C CA . LEU A 1 94 ? -11.138 -5.666 7.847 1.00 80.44 94 LEU A CA 1
ATOM 721 C C . LEU A 1 94 ? -11.342 -5.715 6.332 1.00 80.44 94 LEU A C 1
ATOM 723 O O . LEU A 1 94 ? -10.423 -6.066 5.599 1.00 80.44 94 LEU A O 1
ATOM 727 N N . GLN A 1 95 ? -12.508 -5.269 5.861 1.00 82.00 95 GLN A N 1
ATOM 728 C CA . GLN A 1 95 ? -12.777 -5.166 4.429 1.00 82.00 95 GLN A CA 1
ATOM 729 C C . GLN A 1 95 ? -11.816 -4.183 3.752 1.00 82.00 95 GLN A C 1
ATOM 731 O O . GLN A 1 95 ? -11.312 -4.477 2.674 1.00 82.00 95 GLN A O 1
ATOM 736 N N . LEU A 1 96 ? -11.487 -3.055 4.391 1.00 83.56 96 LEU A N 1
ATOM 737 C CA . LEU A 1 96 ? -10.492 -2.117 3.869 1.00 83.56 96 LEU A CA 1
ATOM 738 C C . LEU A 1 96 ? -9.102 -2.761 3.746 1.00 83.56 96 LEU A C 1
ATOM 740 O O . LEU A 1 96 ? -8.468 -2.615 2.704 1.00 83.56 96 LEU A O 1
ATOM 744 N N . VAL A 1 97 ? -8.648 -3.497 4.768 1.00 86.31 97 VAL A N 1
ATOM 745 C CA . VAL A 1 97 ? -7.373 -4.242 4.741 1.00 86.31 97 VAL A CA 1
ATOM 746 C C . VAL A 1 97 ? -7.352 -5.228 3.572 1.00 86.31 97 VAL A C 1
ATOM 748 O O . VAL A 1 97 ? -6.382 -5.273 2.815 1.00 86.31 97 VAL A O 1
ATOM 751 N N . GLU A 1 98 ? -8.431 -5.988 3.386 1.00 88.38 98 GLU A N 1
ATOM 752 C CA . GLU A 1 98 ? -8.562 -6.951 2.290 1.00 88.38 98 GLU A CA 1
ATOM 753 C C . GLU A 1 98 ? -8.562 -6.270 0.916 1.00 88.38 98 GLU A C 1
ATOM 755 O O . GLU A 1 98 ? -7.871 -6.721 -0.000 1.00 88.38 98 GLU A O 1
ATOM 760 N N . GLN A 1 99 ? -9.303 -5.168 0.764 1.00 88.12 99 GLN A N 1
ATOM 761 C CA . GLN A 1 99 ? -9.366 -4.422 -0.493 1.00 88.12 99 GLN A CA 1
ATOM 762 C C . GLN A 1 99 ? -8.026 -3.774 -0.842 1.00 88.12 99 GLN A C 1
ATOM 764 O O . GLN A 1 99 ? -7.606 -3.837 -1.998 1.00 88.12 99 GLN A O 1
ATOM 769 N N . LEU A 1 100 ? -7.324 -3.214 0.144 1.00 88.31 100 LEU A N 1
ATOM 770 C CA . LEU A 1 100 ? -5.973 -2.690 -0.038 1.00 88.31 100 LEU A CA 1
ATOM 771 C C . LEU A 1 100 ? -5.001 -3.790 -0.466 1.00 88.31 100 LEU A C 1
ATOM 773 O O . LEU A 1 100 ? -4.273 -3.612 -1.441 1.00 88.31 100 LEU A O 1
ATOM 777 N N . GLY A 1 101 ? -5.035 -4.946 0.203 1.00 87.50 101 GLY A N 1
ATOM 778 C CA . GLY A 1 101 ? -4.203 -6.091 -0.164 1.00 87.50 101 GLY A CA 1
ATOM 779 C C . GLY A 1 101 ? -4.475 -6.590 -1.584 1.00 87.50 101 GLY A C 1
ATOM 780 O O . GLY A 1 101 ? -3.545 -6.867 -2.345 1.00 87.50 101 GLY A O 1
ATOM 781 N N . ARG A 1 102 ? -5.752 -6.643 -1.981 1.00 90.44 102 ARG A N 1
ATOM 782 C CA . ARG A 1 102 ? -6.154 -7.007 -3.343 1.00 90.44 102 ARG A CA 1
ATOM 783 C C . ARG A 1 102 ? -5.614 -6.021 -4.376 1.00 90.44 102 ARG A C 1
ATOM 785 O O . ARG A 1 102 ? -4.981 -6.459 -5.332 1.00 90.44 102 ARG A O 1
ATOM 792 N N . LEU A 1 103 ? -5.831 -4.722 -4.172 1.00 89.31 103 LEU A N 1
ATOM 793 C CA . LEU A 1 103 ? -5.360 -3.688 -5.094 1.00 89.31 103 LEU A CA 1
ATOM 794 C C . LEU A 1 103 ? -3.838 -3.703 -5.220 1.00 89.31 103 LEU A C 1
ATOM 796 O O . LEU A 1 103 ? -3.320 -3.620 -6.333 1.00 89.31 103 LEU A O 1
ATOM 800 N N . ASN A 1 104 ? -3.118 -3.844 -4.103 1.00 88.88 104 ASN A N 1
ATOM 801 C CA . ASN A 1 104 ? -1.662 -3.909 -4.135 1.00 88.88 104 ASN A CA 1
ATOM 802 C C . ASN A 1 104 ? -1.172 -5.096 -4.979 1.00 88.88 104 ASN A C 1
ATOM 804 O O . ASN A 1 104 ? -0.346 -4.924 -5.875 1.00 88.88 104 ASN A O 1
ATOM 808 N N . ARG A 1 105 ? -1.762 -6.281 -4.776 1.00 89.69 105 ARG A N 1
ATOM 809 C CA . ARG A 1 105 ? -1.451 -7.471 -5.577 1.00 89.69 105 ARG A CA 1
ATOM 810 C C . ARG A 1 105 ? -1.758 -7.275 -7.064 1.00 89.69 105 ARG A C 1
ATOM 812 O O . ARG A 1 105 ? -0.915 -7.594 -7.892 1.00 89.69 105 ARG A O 1
ATOM 819 N N . GLU A 1 106 ? -2.907 -6.701 -7.416 1.00 90.88 106 GLU A N 1
ATOM 820 C CA . GLU A 1 106 ? -3.263 -6.424 -8.818 1.00 90.88 106 GLU A CA 1
ATOM 821 C C . GLU A 1 106 ? -2.286 -5.439 -9.489 1.00 90.88 106 GLU A C 1
ATOM 823 O O . GLU A 1 106 ? -2.008 -5.539 -10.687 1.00 90.88 106 GLU A O 1
ATOM 828 N N . HIS A 1 107 ? -1.755 -4.462 -8.746 1.00 88.44 107 HIS A N 1
ATOM 829 C CA . HIS A 1 107 ? -0.706 -3.564 -9.251 1.00 88.44 107 HIS A CA 1
ATOM 830 C C . HIS A 1 107 ? 0.636 -4.280 -9.416 1.00 88.44 107 HIS A C 1
ATOM 832 O O . HIS A 1 107 ? 1.369 -4.001 -10.366 1.00 88.44 107 HIS A O 1
ATOM 838 N N . PHE A 1 108 ? 0.984 -5.188 -8.504 1.00 87.94 108 PHE A N 1
ATOM 839 C CA . PHE A 1 108 ? 2.180 -6.021 -8.628 1.00 87.94 108 PHE A CA 1
ATOM 840 C C . PHE A 1 108 ? 2.099 -6.947 -9.847 1.00 87.94 108 PHE A C 1
ATOM 842 O O . PHE A 1 108 ? 2.993 -6.929 -10.689 1.00 87.94 108 PHE A O 1
ATOM 849 N N . GLU A 1 109 ? 0.992 -7.672 -10.009 1.00 90.25 109 GLU A N 1
ATOM 850 C CA . GLU A 1 109 ? 0.749 -8.557 -11.155 1.00 90.25 109 GLU A CA 1
ATOM 851 C C . GLU A 1 109 ? 0.842 -7.795 -12.484 1.00 90.25 109 GLU A C 1
ATOM 853 O O . GLU A 1 109 ? 1.514 -8.243 -13.412 1.00 90.25 109 GLU A O 1
ATOM 858 N N . ARG A 1 110 ? 0.260 -6.589 -12.561 1.00 91.50 110 ARG 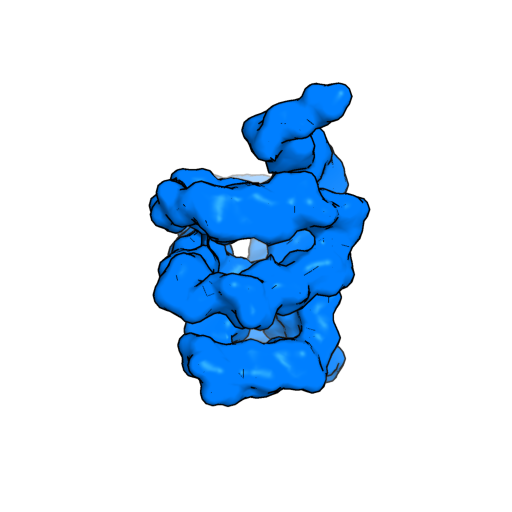A N 1
ATOM 859 C CA . ARG A 1 110 ? 0.383 -5.727 -13.748 1.00 91.50 110 ARG A CA 1
ATOM 860 C C . ARG A 1 110 ? 1.816 -5.278 -14.027 1.00 91.50 110 ARG A C 1
ATOM 862 O O . ARG A 1 110 ? 2.200 -5.207 -15.193 1.00 91.50 110 ARG A O 1
ATOM 869 N N . ARG A 1 111 ? 2.614 -4.979 -12.996 1.00 91.81 111 ARG A N 1
ATOM 870 C CA . ARG A 1 111 ? 4.042 -4.646 -13.167 1.00 91.81 111 ARG A CA 1
ATOM 871 C C . ARG A 1 111 ? 4.841 -5.839 -13.672 1.00 91.81 111 ARG A C 1
ATOM 873 O O . ARG A 1 111 ? 5.621 -5.672 -14.603 1.00 91.81 111 ARG A O 1
ATOM 880 N N . VAL A 1 112 ? 4.604 -7.031 -13.123 1.00 89.69 112 VAL A N 1
ATOM 881 C CA . VAL A 1 112 ? 5.236 -8.273 -13.594 1.00 89.69 112 VAL A CA 1
ATOM 882 C C . VAL A 1 112 ? 4.876 -8.543 -15.054 1.00 89.69 112 VAL A C 1
ATOM 884 O O . VAL A 1 112 ? 5.767 -8.814 -15.854 1.00 89.69 112 VAL A O 1
ATOM 887 N N . GLN A 1 113 ? 3.602 -8.405 -15.424 1.00 92.94 113 GLN A N 1
ATOM 888 C CA . GLN A 1 113 ? 3.167 -8.569 -16.811 1.00 92.94 113 GLN A CA 1
ATOM 889 C C . GLN A 1 113 ? 3.870 -7.567 -17.739 1.00 92.94 113 GLN A C 1
ATOM 891 O O . GLN A 1 113 ? 4.447 -7.949 -18.752 1.00 92.94 113 GLN A O 1
ATOM 896 N N . ARG A 1 114 ? 3.914 -6.285 -17.354 1.00 92.25 114 ARG A N 1
ATOM 897 C CA . ARG A 1 114 ? 4.600 -5.241 -18.128 1.00 92.25 114 ARG A CA 1
ATOM 898 C C . ARG A 1 114 ? 6.100 -5.509 -18.276 1.00 92.25 114 ARG A C 1
ATOM 900 O O . ARG A 1 114 ? 6.657 -5.239 -19.334 1.00 92.25 114 ARG A O 1
ATOM 907 N N . PHE A 1 115 ? 6.741 -6.050 -17.241 1.00 91.19 115 PHE A N 1
ATOM 908 C CA . PHE A 1 115 ? 8.146 -6.452 -17.290 1.00 91.19 115 PHE A CA 1
ATOM 909 C C . PHE A 1 115 ? 8.374 -7.591 -18.290 1.00 91.19 115 PHE A C 1
ATOM 911 O O . PHE A 1 115 ? 9.356 -7.572 -19.023 1.00 91.19 115 PHE A O 1
ATOM 918 N N . GLN A 1 116 ? 7.459 -8.560 -18.349 1.00 90.81 116 GLN A N 1
ATOM 919 C CA . GLN A 1 116 ? 7.536 -9.668 -19.304 1.00 90.81 116 GLN A CA 1
ATOM 920 C C . GLN A 1 116 ? 7.288 -9.221 -20.752 1.00 90.81 116 GLN A C 1
ATOM 922 O O . GLN A 1 116 ? 7.876 -9.786 -21.673 1.00 90.81 116 GLN A O 1
ATOM 927 N N . ASP A 1 117 ? 6.435 -8.215 -20.949 1.00 95.06 117 ASP A N 1
ATOM 928 C CA . ASP A 1 117 ? 6.030 -7.749 -22.278 1.00 95.06 117 ASP A CA 1
ATOM 929 C C . ASP A 1 117 ? 6.954 -6.671 -22.863 1.00 95.06 117 ASP A C 1
ATOM 931 O O . ASP A 1 117 ? 6.992 -6.485 -24.087 1.00 95.06 117 ASP A O 1
ATOM 935 N N . THR A 1 118 ? 7.682 -5.928 -22.019 1.00 92.19 118 THR A N 1
ATOM 936 C CA . THR A 1 118 ? 8.521 -4.828 -22.503 1.00 92.19 118 THR A CA 1
ATOM 937 C C . THR A 1 118 ? 9.734 -5.329 -23.285 1.00 92.19 118 THR A C 1
ATOM 939 O O . THR A 1 118 ? 10.365 -6.337 -22.972 1.00 92.19 118 THR A O 1
ATOM 942 N N . ARG A 1 119 ? 10.071 -4.584 -24.339 1.00 91.31 119 ARG A N 1
ATOM 943 C CA . ARG A 1 119 ? 11.291 -4.767 -25.138 1.00 91.31 119 ARG A CA 1
ATOM 944 C C . ARG A 1 119 ? 12.301 -3.646 -24.906 1.00 91.31 119 ARG A C 1
ATOM 946 O O . ARG A 1 119 ? 13.375 -3.678 -25.502 1.00 91.31 119 ARG A O 1
ATOM 953 N N . ASP A 1 120 ? 11.945 -2.653 -24.093 1.00 95.19 120 ASP A N 1
ATOM 954 C CA . ASP A 1 120 ? 12.829 -1.556 -23.727 1.00 95.19 120 ASP A CA 1
ATOM 955 C C . ASP A 1 120 ? 13.690 -1.986 -22.525 1.00 95.19 120 ASP A C 1
ATOM 957 O O . ASP A 1 120 ? 13.154 -2.226 -21.441 1.00 95.19 120 ASP A O 1
ATOM 961 N N . PRO A 1 121 ? 15.023 -2.092 -22.682 1.00 90.31 121 PRO A N 1
ATOM 962 C CA . PRO A 1 121 ? 15.906 -2.502 -21.596 1.00 90.31 121 PRO A CA 1
ATOM 963 C C . PRO A 1 121 ? 15.916 -1.516 -20.419 1.00 90.31 121 PRO A C 1
ATOM 965 O O . PRO A 1 121 ? 16.138 -1.940 -19.287 1.00 90.31 121 PRO A O 1
ATOM 968 N N . VAL A 1 122 ? 15.659 -0.224 -20.650 1.00 93.62 122 VAL A N 1
ATOM 969 C CA . VAL A 1 122 ? 15.596 0.782 -19.576 1.00 93.62 122 VAL A CA 1
ATOM 970 C C . VAL A 1 122 ? 14.325 0.597 -18.752 1.00 93.62 122 VAL A C 1
ATOM 972 O O . VAL A 1 122 ? 14.348 0.660 -17.522 1.00 93.62 122 VAL A O 1
ATOM 975 N N . GLU A 1 123 ? 13.207 0.335 -19.425 1.00 88.88 123 GLU A N 1
ATOM 976 C CA . GLU A 1 123 ? 11.941 0.026 -18.765 1.00 88.88 123 GLU A CA 1
ATOM 977 C C . GLU A 1 123 ? 12.015 -1.301 -18.003 1.00 88.88 123 GLU A C 1
ATOM 979 O O . GLU A 1 123 ? 11.543 -1.378 -16.868 1.00 88.88 123 GLU A O 1
ATOM 984 N N . ALA A 1 124 ? 12.648 -2.321 -18.589 1.00 91.06 124 ALA A N 1
ATOM 985 C CA . ALA A 1 124 ? 12.850 -3.614 -17.947 1.00 91.06 124 ALA A CA 1
ATOM 986 C C . ALA A 1 124 ? 13.653 -3.483 -16.644 1.00 91.06 124 ALA A C 1
ATOM 988 O O . ALA A 1 124 ? 13.230 -4.011 -15.617 1.00 91.06 124 ALA A O 1
ATOM 989 N N . ASP A 1 125 ? 14.765 -2.739 -16.657 1.00 90.94 125 ASP A N 1
ATOM 990 C CA . ASP A 1 125 ? 15.590 -2.523 -15.462 1.00 90.94 125 ASP A CA 1
ATOM 991 C C . ASP A 1 125 ? 14.814 -1.781 -14.363 1.00 90.94 125 ASP A C 1
ATOM 993 O O .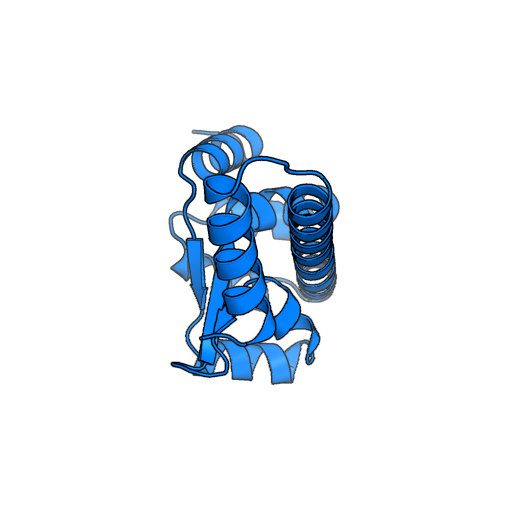 ASP A 1 125 ? 14.789 -2.197 -13.203 1.00 90.94 125 ASP A O 1
ATOM 997 N N . ARG A 1 126 ? 14.074 -0.730 -14.738 1.00 91.19 126 ARG A N 1
ATOM 998 C CA . ARG A 1 126 ? 13.210 -0.003 -13.803 1.00 91.19 126 ARG A CA 1
ATOM 999 C C . ARG A 1 126 ? 12.153 -0.914 -13.173 1.00 91.19 126 ARG A C 1
ATOM 1001 O O . ARG A 1 126 ? 11.991 -0.902 -11.954 1.00 91.19 126 ARG A O 1
ATOM 1008 N N . LEU A 1 127 ? 11.429 -1.684 -13.984 1.00 90.00 127 LEU A N 1
ATOM 1009 C CA . LEU A 1 127 ? 10.379 -2.579 -13.495 1.00 90.00 127 LEU A CA 1
ATOM 1010 C C . LEU A 1 127 ? 10.954 -3.688 -12.612 1.00 90.00 127 LEU A C 1
ATOM 1012 O O . LEU A 1 127 ? 10.353 -4.024 -11.594 1.00 90.00 127 LEU A O 1
ATOM 1016 N N . TRP A 1 128 ? 12.130 -4.219 -12.952 1.00 90.25 128 TRP A N 1
ATOM 1017 C CA . TRP A 1 128 ? 12.826 -5.193 -12.118 1.00 90.2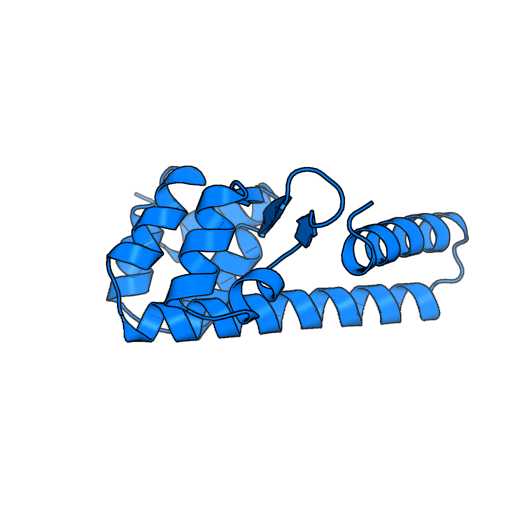5 128 TRP A CA 1
ATOM 1018 C C . TRP A 1 128 ? 13.197 -4.624 -10.746 1.00 90.25 128 TRP A C 1
ATOM 1020 O O . TRP A 1 128 ? 12.987 -5.293 -9.733 1.00 90.25 128 TRP A O 1
ATOM 1030 N N . ASN A 1 129 ? 13.693 -3.386 -10.696 1.00 89.00 129 ASN A N 1
ATOM 1031 C CA . ASN A 1 129 ? 14.000 -2.706 -9.438 1.00 89.00 129 ASN A CA 1
ATOM 1032 C C . ASN A 1 129 ? 12.736 -2.512 -8.584 1.00 89.00 129 ASN A C 1
ATOM 1034 O O . ASN A 1 129 ? 12.754 -2.809 -7.391 1.00 89.00 129 ASN A O 1
ATOM 1038 N N . GLU A 1 130 ? 11.620 -2.094 -9.190 1.00 87.25 130 GLU A N 1
ATOM 1039 C CA . GLU A 1 130 ? 10.330 -1.946 -8.499 1.00 87.25 130 GLU A CA 1
ATOM 1040 C C . GLU A 1 130 ? 9.789 -3.297 -7.977 1.00 87.25 130 GLU A C 1
ATOM 1042 O O . GLU A 1 130 ? 9.326 -3.378 -6.839 1.00 87.25 130 GLU A O 1
ATOM 1047 N N . ILE A 1 131 ? 9.888 -4.373 -8.768 1.00 88.75 131 ILE A N 1
ATOM 1048 C CA . ILE A 1 131 ? 9.483 -5.736 -8.371 1.00 88.75 131 ILE A CA 1
ATOM 1049 C C . ILE A 1 131 ? 10.366 -6.260 -7.233 1.00 88.75 131 ILE A C 1
ATOM 1051 O O . ILE A 1 131 ? 9.862 -6.820 -6.259 1.00 88.75 131 ILE A O 1
ATOM 1055 N N . SER A 1 132 ? 11.681 -6.073 -7.345 1.00 86.75 132 SER A N 1
ATOM 1056 C CA . SER A 1 132 ? 12.652 -6.522 -6.344 1.00 86.75 132 SER A CA 1
ATOM 1057 C C . SER A 1 132 ? 12.452 -5.801 -5.017 1.00 86.75 132 SER A C 1
ATOM 1059 O O . SER A 1 132 ? 12.455 -6.438 -3.964 1.00 86.75 132 SER A O 1
ATOM 1061 N N . LEU A 1 133 ? 12.216 -4.488 -5.062 1.00 83.94 133 LEU A N 1
ATOM 1062 C CA . LEU A 1 133 ? 11.888 -3.691 -3.886 1.00 83.94 133 LEU A CA 1
ATOM 1063 C C . LEU A 1 133 ? 10.647 -4.241 -3.169 1.00 83.94 133 LEU A C 1
ATOM 1065 O O . LEU A 1 133 ? 10.648 -4.361 -1.948 1.00 83.94 133 LEU A O 1
ATOM 1069 N N . GLU A 1 134 ? 9.605 -4.620 -3.907 1.00 83.00 134 GLU A N 1
ATOM 1070 C CA . GLU A 1 134 ? 8.364 -5.121 -3.310 1.00 83.00 134 GLU A CA 1
ATOM 1071 C C . GLU A 1 134 ? 8.476 -6.540 -2.742 1.00 83.00 134 GLU A C 1
ATOM 1073 O O . GLU A 1 134 ? 7.900 -6.828 -1.693 1.00 83.00 134 GLU A O 1
ATOM 1078 N N . LEU A 1 135 ? 9.251 -7.419 -3.384 1.00 83.75 135 LEU A N 1
ATOM 1079 C CA . LEU A 1 135 ? 9.459 -8.790 -2.909 1.00 83.75 135 LEU A CA 1
ATOM 1080 C C . LEU A 1 135 ? 10.444 -8.875 -1.739 1.00 83.75 135 LEU A C 1
ATOM 1082 O O . LEU A 1 135 ? 10.253 -9.679 -0.826 1.00 83.75 135 LEU A O 1
ATOM 1086 N N . PHE A 1 136 ? 11.508 -8.074 -1.777 1.00 79.94 136 PHE A N 1
ATOM 1087 C CA . PHE A 1 136 ? 12.648 -8.213 -0.869 1.00 79.94 136 PHE A CA 1
ATOM 1088 C C . PHE A 1 136 ? 12.787 -7.051 0.121 1.00 79.94 136 PHE A C 1
ATOM 1090 O O . PHE A 1 136 ? 13.554 -7.155 1.079 1.00 79.94 136 PHE A O 1
ATOM 1097 N N . GLY A 1 137 ? 12.024 -5.968 -0.051 1.00 65.25 137 GLY A N 1
ATOM 1098 C CA . GLY A 1 137 ? 12.013 -4.819 0.859 1.00 65.25 137 GLY A CA 1
ATOM 1099 C C . GLY A 1 137 ? 13.344 -4.062 0.939 1.00 65.25 137 GLY A C 1
ATOM 1100 O O . GLY A 1 137 ? 13.610 -3.476 1.990 1.00 65.25 137 GLY A O 1
ATOM 1101 N N . ALA A 1 138 ? 14.171 -4.149 -0.111 1.00 55.44 138 ALA A N 1
ATOM 1102 C CA . ALA A 1 138 ? 15.573 -3.712 -0.153 1.00 55.44 138 ALA A CA 1
ATOM 1103 C C . ALA A 1 138 ? 15.760 -2.196 -0.306 1.00 55.44 138 ALA A C 1
ATOM 1105 O O . ALA A 1 138 ? 15.053 -1.590 -1.137 1.00 55.44 138 ALA A O 1
#